Protein AF-A0A7V4NEN3-F1 (afdb_monomer_lite)

Structure (mmCIF, N/CA/C/O backbone):
data_AF-A0A7V4NEN3-F1
#
_entry.id   AF-A0A7V4NEN3-F1
#
loop_
_atom_site.group_PDB
_atom_site.id
_atom_site.type_symbol
_atom_site.label_atom_id
_atom_site.label_alt_id
_atom_site.label_comp_id
_atom_site.label_asym_id
_atom_site.label_entity_id
_atom_site.label_seq_id
_atom_site.pdbx_PDB_ins_code
_atom_site.Cartn_x
_atom_site.Cartn_y
_atom_site.Cartn_z
_atom_site.occupancy
_atom_site.B_iso_or_equiv
_atom_site.auth_seq_id
_atom_site.auth_comp_id
_atom_site.auth_asym_id
_atom_site.auth_atom_id
_atom_site.pdbx_PDB_model_num
ATOM 1 N N . THR A 1 1 ? -5.012 4.186 25.717 1.00 39.44 1 THR A N 1
ATOM 2 C CA . THR A 1 1 ? -4.746 2.763 25.435 1.00 39.44 1 THR A CA 1
ATOM 3 C C . THR A 1 1 ? -5.983 2.086 24.861 1.00 39.44 1 THR A C 1
ATOM 5 O O . THR A 1 1 ? -6.346 1.030 25.330 1.00 39.44 1 THR A O 1
ATOM 8 N N . ASN A 1 2 ? -6.621 2.673 23.838 1.00 34.50 2 ASN A N 1
ATOM 9 C CA . ASN A 1 2 ? -7.761 2.078 23.124 1.00 34.50 2 ASN A CA 1
ATOM 10 C C . ASN A 1 2 ? -7.566 2.377 21.634 1.00 34.50 2 ASN A C 1
ATOM 12 O O . ASN A 1 2 ? -8.081 3.366 21.119 1.00 34.50 2 ASN A O 1
ATOM 16 N N . MET A 1 3 ? -6.711 1.598 20.972 1.00 38.34 3 MET A N 1
ATOM 17 C CA . MET A 1 3 ? -6.585 1.653 19.520 1.00 38.34 3 MET A CA 1
ATOM 18 C C . MET A 1 3 ? -7.666 0.732 18.951 1.00 38.34 3 MET A C 1
ATOM 20 O O . MET A 1 3 ? -7.466 -0.475 18.870 1.00 38.34 3 MET A O 1
ATOM 24 N N . ASN A 1 4 ? -8.825 1.290 18.599 1.00 41.22 4 ASN A N 1
ATOM 25 C CA . ASN A 1 4 ? -9.827 0.570 17.813 1.00 41.22 4 ASN A CA 1
ATOM 26 C C . ASN A 1 4 ? -9.362 0.547 16.353 1.00 41.22 4 ASN A C 1
ATOM 28 O O . ASN A 1 4 ? -9.855 1.290 15.509 1.00 41.22 4 ASN A O 1
ATOM 32 N N . ALA A 1 5 ? -8.381 -0.303 16.052 1.00 44.22 5 ALA A N 1
ATOM 33 C CA . ALA A 1 5 ? -8.091 -0.678 14.678 1.00 44.22 5 ALA A CA 1
ATOM 34 C C . ALA A 1 5 ? -9.184 -1.652 14.204 1.00 44.22 5 ALA A C 1
ATOM 36 O O . ALA A 1 5 ? -8.953 -2.844 14.056 1.00 44.22 5 ALA A O 1
ATOM 37 N N . THR A 1 6 ? -10.394 -1.145 13.962 1.00 48.59 6 THR A N 1
ATOM 38 C CA . THR A 1 6 ? -11.485 -1.871 13.276 1.00 48.59 6 THR A CA 1
ATOM 39 C C . THR A 1 6 ? -11.249 -1.919 11.760 1.00 48.59 6 THR A C 1
ATOM 41 O O . THR A 1 6 ? -12.180 -1.857 10.962 1.00 48.59 6 THR A O 1
ATOM 44 N N . GLY A 1 7 ? -9.982 -1.882 11.358 1.00 54.81 7 GLY A N 1
ATOM 45 C CA . GLY A 1 7 ? -9.561 -1.275 10.113 1.00 54.81 7 GLY A CA 1
ATOM 46 C C . GLY A 1 7 ? -9.389 -2.250 8.975 1.00 54.81 7 GLY A C 1
ATOM 47 O O . GLY A 1 7 ? -8.662 -3.230 9.102 1.00 54.81 7 GLY A O 1
ATOM 48 N N . VAL A 1 8 ? -9.987 -1.935 7.830 1.00 62.97 8 VAL A N 1
ATOM 49 C CA . VAL A 1 8 ? -9.685 -2.641 6.588 1.00 62.97 8 VAL A CA 1
ATOM 50 C C . VAL A 1 8 ? -8.264 -2.292 6.161 1.00 62.97 8 VAL A C 1
ATOM 52 O O . VAL A 1 8 ? -7.942 -1.111 5.992 1.00 62.97 8 VAL A O 1
ATOM 55 N N . MET A 1 9 ? -7.415 -3.301 5.985 1.00 74.31 9 MET A N 1
ATOM 56 C CA . MET A 1 9 ? -6.070 -3.117 5.451 1.00 74.31 9 MET A CA 1
ATOM 57 C C . MET A 1 9 ? -6.068 -3.407 3.958 1.00 74.31 9 MET A C 1
ATOM 59 O O . MET A 1 9 ? -6.492 -4.474 3.524 1.00 74.31 9 MET A O 1
ATOM 63 N N . TYR A 1 10 ? -5.523 -2.492 3.172 1.00 72.06 10 TYR A N 1
ATOM 64 C CA . TYR A 1 10 ? -5.221 -2.764 1.783 1.00 72.06 10 TYR A CA 1
ATOM 65 C C . TYR A 1 10 ? -3.735 -2.590 1.482 1.00 72.06 10 TYR A C 1
ATOM 67 O O . TYR A 1 10 ? -3.107 -1.659 1.981 1.00 72.06 10 TYR A O 1
ATOM 75 N N . LEU A 1 11 ? -3.189 -3.467 0.643 1.00 76.06 11 LEU A N 1
ATOM 76 C CA . LEU A 1 11 ? -1.801 -3.453 0.188 1.00 76.06 11 LEU A CA 1
ATOM 77 C C . LEU A 1 11 ? -1.749 -3.517 -1.340 1.00 76.06 11 LEU A C 1
ATOM 79 O O . LEU A 1 11 ? -2.488 -4.271 -1.961 1.00 76.06 11 LEU A O 1
ATOM 83 N N . SER A 1 12 ? -0.855 -2.749 -1.944 1.00 70.50 12 SER A N 1
ATOM 84 C CA . SER A 1 12 ? -0.523 -2.812 -3.363 1.00 70.50 12 SER A CA 1
ATOM 85 C C . SER A 1 12 ? 0.975 -2.874 -3.467 1.00 70.50 12 SER A C 1
ATOM 87 O O . SER A 1 12 ? 1.672 -2.045 -2.878 1.00 70.50 12 SER A O 1
ATOM 89 N N . ALA A 1 13 ? 1.469 -3.847 -4.213 1.00 69.38 13 ALA A N 1
ATOM 90 C CA . ALA A 1 13 ? 2.890 -4.026 -4.404 1.00 69.38 13 ALA A CA 1
ATOM 91 C C . ALA A 1 13 ? 3.217 -4.187 -5.890 1.00 69.38 13 ALA A C 1
ATOM 93 O O . ALA A 1 13 ? 2.581 -4.966 -6.606 1.00 69.38 13 ALA A O 1
ATOM 94 N N . ASP A 1 14 ? 4.239 -3.458 -6.336 1.00 68.94 14 ASP A N 1
ATOM 95 C CA . ASP A 1 14 ? 4.909 -3.721 -7.604 1.00 68.94 14 ASP A CA 1
ATOM 96 C C . ASP A 1 14 ? 5.885 -4.879 -7.390 1.00 68.94 14 ASP A C 1
ATOM 98 O O . ASP A 1 14 ? 7.018 -4.713 -6.931 1.00 68.94 14 ASP A O 1
ATOM 102 N N . ILE A 1 15 ? 5.395 -6.079 -7.685 1.00 64.38 15 ILE A N 1
ATOM 103 C CA . ILE A 1 15 ? 6.154 -7.321 -7.553 1.00 64.38 15 ILE 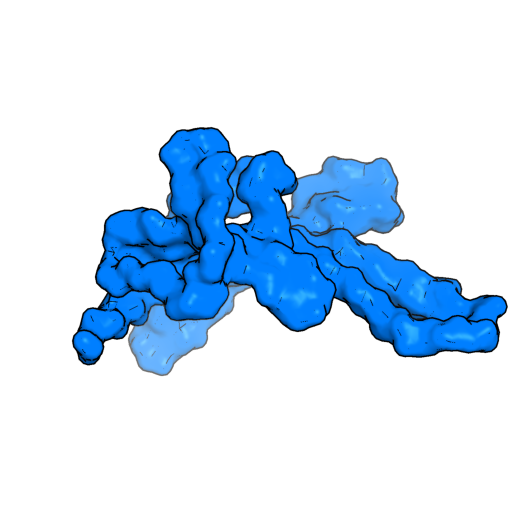A CA 1
ATOM 104 C C . I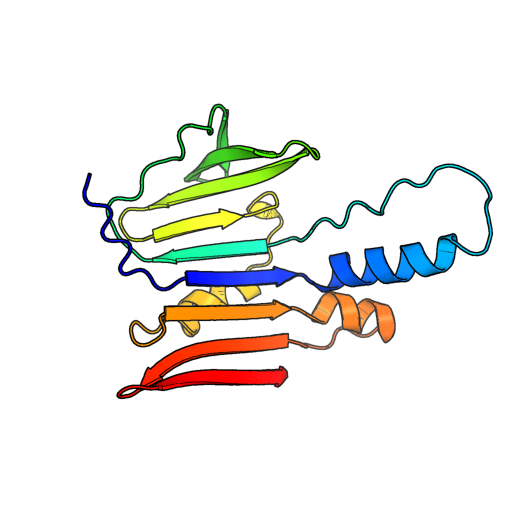LE A 1 15 ? 7.106 -7.511 -8.741 1.00 64.38 15 ILE A C 1
ATOM 106 O O . ILE A 1 15 ? 8.064 -8.272 -8.636 1.00 64.38 15 ILE A O 1
ATOM 110 N N . GLY A 1 16 ? 6.908 -6.807 -9.861 1.00 61.62 16 GLY A N 1
ATOM 111 C CA . GLY A 1 16 ? 7.701 -7.032 -11.067 1.00 61.62 16 GLY A CA 1
ATOM 112 C C . GLY A 1 16 ? 9.179 -6.711 -10.882 1.00 61.62 16 GLY A C 1
ATOM 113 O O . GLY A 1 16 ? 10.030 -7.494 -11.299 1.00 61.62 16 GLY A O 1
ATOM 114 N N . ALA A 1 17 ? 9.495 -5.616 -10.188 1.00 62.31 17 ALA A N 1
ATOM 115 C CA . ALA A 1 17 ? 10.877 -5.281 -9.845 1.00 62.31 17 ALA A CA 1
ATOM 116 C C . ALA A 1 17 ? 11.502 -6.306 -8.880 1.00 62.31 17 ALA A C 1
ATOM 118 O O . ALA A 1 17 ? 12.651 -6.706 -9.063 1.00 62.31 17 ALA A O 1
ATOM 119 N N . ALA A 1 18 ? 10.729 -6.767 -7.891 1.00 66.00 18 ALA A N 1
ATOM 120 C CA . ALA A 1 18 ? 11.175 -7.756 -6.916 1.00 66.00 18 ALA A CA 1
ATOM 121 C C . ALA A 1 18 ? 11.458 -9.122 -7.564 1.00 66.00 18 ALA A C 1
ATOM 123 O O . ALA A 1 18 ? 12.502 -9.724 -7.319 1.00 66.00 18 ALA A O 1
ATOM 124 N N . VAL A 1 19 ? 10.567 -9.581 -8.445 1.00 65.88 19 VAL A N 1
ATOM 125 C CA . VAL A 1 19 ? 10.731 -10.833 -9.195 1.00 65.88 19 VAL A CA 1
ATOM 126 C C . VAL A 1 19 ? 11.877 -10.726 -10.191 1.00 65.88 19 VAL A C 1
ATOM 128 O O . VAL A 1 19 ? 12.679 -11.647 -10.272 1.00 65.88 19 VAL A O 1
ATOM 131 N N . ASN A 1 20 ? 12.022 -9.606 -10.904 1.00 62.53 20 ASN A N 1
ATOM 132 C CA . ASN A 1 20 ? 13.152 -9.427 -11.815 1.00 62.53 20 ASN A CA 1
ATOM 133 C C . ASN A 1 20 ? 14.499 -9.459 -11.073 1.00 62.53 20 ASN A C 1
ATOM 135 O O . ASN A 1 20 ? 15.448 -10.065 -11.561 1.00 62.53 20 ASN A O 1
ATOM 139 N N . ALA A 1 21 ? 14.581 -8.855 -9.882 1.00 64.50 21 ALA A N 1
ATOM 140 C CA . ALA A 1 21 ? 15.776 -8.920 -9.043 1.00 64.50 21 ALA A CA 1
ATOM 141 C C . ALA A 1 21 ? 16.090 -10.356 -8.589 1.00 64.50 21 ALA A C 1
ATOM 143 O O . ALA A 1 21 ? 17.249 -10.763 -8.638 1.00 64.50 21 ALA A O 1
ATOM 144 N N . LEU A 1 22 ? 15.070 -11.136 -8.213 1.00 66.50 22 LEU A N 1
ATOM 145 C CA . LEU A 1 22 ? 15.221 -12.554 -7.866 1.00 66.50 22 LEU A CA 1
ATOM 146 C C . LEU A 1 22 ? 15.685 -13.394 -9.070 1.00 66.50 22 LEU A C 1
ATOM 148 O O . LEU A 1 22 ? 16.665 -14.121 -8.966 1.00 66.50 22 LEU A O 1
ATOM 152 N N . LEU A 1 23 ? 15.056 -13.231 -10.237 1.00 65.94 23 LEU A N 1
ATOM 153 C CA . LEU A 1 23 ? 15.424 -13.954 -11.464 1.00 65.94 23 LEU A CA 1
ATOM 154 C C . LEU A 1 23 ? 16.830 -13.580 -11.974 1.00 65.94 23 LEU A C 1
ATOM 156 O O . LEU A 1 23 ? 17.566 -14.421 -12.494 1.00 65.94 23 LEU A O 1
ATOM 160 N N . SER A 1 24 ? 17.227 -12.316 -11.813 1.00 62.50 24 SER A N 1
ATOM 161 C CA . SER A 1 24 ? 18.562 -11.837 -12.200 1.00 62.50 24 SER A CA 1
ATOM 162 C C . SER A 1 24 ? 19.654 -12.354 -11.260 1.00 62.50 24 SER A C 1
ATOM 164 O O . SER A 1 24 ? 20.782 -12.581 -11.695 1.00 62.50 24 SER A O 1
ATOM 166 N N . ALA A 1 25 ? 19.324 -12.571 -9.987 1.00 59.72 25 ALA A N 1
ATOM 167 C CA . ALA A 1 25 ? 20.242 -13.138 -9.009 1.00 59.72 25 ALA A CA 1
ATOM 168 C C . ALA A 1 25 ? 20.586 -14.601 -9.299 1.00 59.72 25 ALA A C 1
ATOM 170 O O . ALA A 1 25 ? 21.758 -14.974 -9.243 1.00 59.72 25 ALA A O 1
ATOM 171 N N . ASP A 1 26 ? 19.590 -15.398 -9.693 1.00 54.84 26 ASP A N 1
ATOM 172 C CA . ASP A 1 26 ? 19.808 -16.783 -10.124 1.00 54.84 26 ASP A CA 1
ATOM 173 C C . ASP A 1 26 ? 20.688 -16.847 -11.384 1.00 54.84 26 ASP A C 1
ATOM 175 O O . ASP A 1 26 ? 21.517 -17.744 -11.533 1.00 54.84 26 ASP A O 1
ATOM 179 N N . SER A 1 27 ? 20.580 -15.841 -12.259 1.00 52.78 27 SER A N 1
ATOM 180 C CA . SER A 1 27 ? 21.358 -15.747 -13.502 1.00 52.78 27 SER A CA 1
ATOM 181 C C . SER A 1 27 ? 22.833 -15.368 -13.275 1.00 52.78 27 SER A C 1
ATOM 183 O O . SER A 1 27 ? 23.698 -15.751 -14.061 1.00 52.78 27 SER A O 1
ATOM 185 N N . GLN A 1 28 ? 23.154 -14.629 -12.203 1.00 46.66 28 GLN A N 1
ATOM 186 C CA . GLN A 1 28 ? 24.536 -14.259 -11.850 1.00 46.66 28 GLN A CA 1
ATOM 187 C C . GLN A 1 28 ? 25.259 -15.309 -10.993 1.00 46.66 28 GLN A C 1
ATOM 189 O O . GLN A 1 28 ? 26.492 -15.342 -10.987 1.00 46.66 28 GLN A O 1
ATOM 194 N N . ALA A 1 29 ? 24.528 -16.204 -10.322 1.00 49.53 29 ALA A N 1
ATOM 195 C CA . ALA A 1 29 ? 25.110 -17.253 -9.483 1.00 49.53 29 ALA A CA 1
ATOM 196 C C . ALA A 1 29 ? 25.916 -18.313 -10.266 1.00 49.53 29 ALA A C 1
ATOM 198 O O . ALA A 1 29 ? 26.687 -19.058 -9.663 1.00 49.53 29 ALA A O 1
ATOM 199 N N . GLN A 1 30 ? 25.790 -18.378 -11.599 1.00 46.00 30 GLN A N 1
ATOM 200 C CA . GLN A 1 30 ? 26.499 -19.371 -12.414 1.00 46.00 30 GLN A CA 1
ATOM 201 C C . GLN A 1 30 ? 27.915 -18.974 -12.867 1.00 46.00 30 GLN A C 1
ATOM 203 O O . GLN A 1 30 ? 28.622 -19.853 -13.350 1.00 46.00 30 GLN A O 1
ATOM 208 N N . ASN A 1 31 ? 28.371 -17.720 -12.704 1.00 44.12 31 ASN A N 1
ATOM 209 C CA . ASN A 1 31 ? 29.627 -17.285 -13.348 1.00 44.12 31 ASN A CA 1
ATOM 210 C C . ASN A 1 31 ? 30.706 -16.620 -12.479 1.00 44.12 31 ASN A C 1
ATOM 212 O O . ASN A 1 31 ? 31.773 -16.323 -13.012 1.00 44.12 31 ASN A O 1
ATOM 216 N N . SER A 1 32 ? 30.525 -16.443 -11.166 1.00 38.97 32 SER A N 1
ATOM 217 C CA . SER A 1 32 ? 31.562 -15.787 -10.349 1.00 38.97 32 SER A CA 1
ATOM 218 C C . SER A 1 32 ? 31.667 -16.351 -8.935 1.00 38.97 32 SER A C 1
ATOM 220 O O . SER A 1 32 ? 30.735 -16.277 -8.140 1.00 38.97 32 SER A O 1
ATOM 222 N N . LYS A 1 33 ? 32.855 -16.862 -8.587 1.00 47.34 33 LYS A N 1
ATOM 223 C CA . LYS A 1 33 ? 33.278 -17.016 -7.190 1.00 47.34 33 LYS A CA 1
ATOM 224 C C . LYS A 1 33 ? 33.395 -15.621 -6.548 1.00 47.34 33 LYS A C 1
ATOM 226 O O . LYS A 1 33 ? 34.081 -14.757 -7.085 1.00 47.34 33 LYS A O 1
ATOM 231 N N . SER A 1 34 ? 32.831 -15.487 -5.348 1.00 41.47 34 SER A N 1
ATOM 232 C CA . SER A 1 34 ? 33.030 -14.436 -4.328 1.00 41.47 34 SER A CA 1
ATOM 233 C C . SER A 1 34 ? 31.895 -13.416 -4.123 1.00 41.47 34 SER A C 1
ATOM 235 O O . SER A 1 34 ? 31.354 -12.840 -5.058 1.00 41.47 34 SER A O 1
ATOM 237 N N . SER A 1 35 ? 31.597 -13.213 -2.831 1.00 37.88 35 SER A N 1
ATOM 238 C CA . SER A 1 35 ? 30.592 -12.345 -2.199 1.00 37.88 35 SER A CA 1
ATOM 239 C C . SER A 1 35 ? 29.119 -12.753 -2.356 1.00 37.88 35 SER A C 1
ATOM 241 O O . SER A 1 35 ? 28.404 -12.273 -3.229 1.00 37.88 35 SER A O 1
ATOM 243 N N . GLN A 1 36 ? 28.632 -13.586 -1.425 1.00 40.25 36 GLN A N 1
ATOM 244 C CA . GLN A 1 36 ? 27.200 -13.771 -1.153 1.00 40.25 36 GLN A CA 1
ATOM 245 C C . GLN A 1 36 ? 26.606 -12.482 -0.558 1.00 40.25 36 GLN A C 1
ATOM 247 O O . GLN A 1 36 ? 26.379 -12.379 0.644 1.00 40.25 36 GLN A O 1
ATOM 252 N N . THR A 1 37 ? 26.348 -11.475 -1.382 1.00 43.66 37 THR A N 1
ATOM 253 C CA . THR A 1 37 ? 25.347 -10.460 -1.042 1.00 43.66 37 THR A CA 1
ATOM 254 C C . THR A 1 37 ? 24.016 -10.965 -1.559 1.00 43.66 37 THR A C 1
ATOM 256 O O . THR A 1 37 ? 23.781 -10.952 -2.767 1.00 43.66 37 THR A O 1
ATOM 259 N N . THR A 1 38 ? 23.165 -11.453 -0.655 1.00 46.69 38 THR A N 1
ATOM 260 C CA . THR A 1 38 ? 21.759 -11.736 -0.955 1.00 46.69 38 THR A CA 1
ATOM 261 C C . THR A 1 38 ? 21.182 -10.525 -1.693 1.00 46.69 38 THR A C 1
ATOM 263 O O . THR A 1 38 ? 21.352 -9.403 -1.204 1.00 46.69 38 THR A O 1
ATOM 266 N N . PRO A 1 39 ? 20.546 -10.702 -2.862 1.00 49.12 39 PRO A N 1
ATOM 267 C CA . PRO A 1 39 ? 19.992 -9.591 -3.621 1.00 49.12 39 PRO A CA 1
ATOM 268 C C . PRO A 1 39 ? 19.059 -8.801 -2.716 1.00 49.12 39 PRO A C 1
ATOM 270 O O . PRO A 1 39 ? 18.111 -9.355 -2.155 1.00 49.12 39 PRO A O 1
ATOM 273 N N . GLN A 1 40 ? 19.331 -7.510 -2.545 1.00 54.91 40 GLN A N 1
ATOM 274 C CA . GLN A 1 40 ? 18.440 -6.643 -1.795 1.00 54.91 40 GLN A CA 1
ATOM 275 C C . GLN A 1 40 ? 17.182 -6.421 -2.637 1.00 54.91 40 GLN A C 1
ATOM 277 O O . GLN A 1 40 ? 17.120 -5.540 -3.494 1.00 54.91 40 GLN A O 1
ATOM 282 N N . VA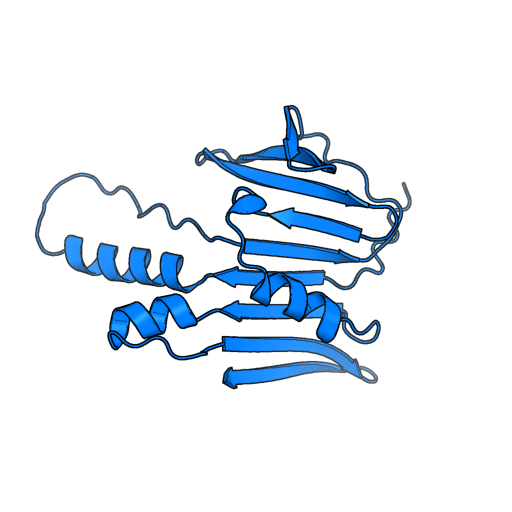L A 1 41 ? 16.178 -7.267 -2.417 1.00 57.97 41 VAL A N 1
ATOM 283 C CA . VAL A 1 41 ? 14.877 -7.172 -3.074 1.00 57.97 41 VAL A CA 1
ATOM 284 C C . VAL A 1 41 ? 14.137 -5.972 -2.486 1.00 57.97 41 VAL A C 1
ATOM 286 O O . VAL A 1 41 ? 13.598 -6.030 -1.383 1.00 57.97 41 VAL A O 1
ATOM 289 N N . SER A 1 42 ? 14.131 -4.857 -3.215 1.00 60.72 42 SER A N 1
ATOM 290 C CA . SER A 1 42 ? 13.337 -3.683 -2.850 1.00 60.72 42 SER A CA 1
ATOM 291 C C . SER A 1 42 ? 11.935 -3.813 -3.438 1.00 60.72 42 SER A C 1
ATOM 293 O O . SER A 1 42 ? 11.751 -3.763 -4.655 1.00 60.72 42 SER A O 1
ATOM 295 N N . LEU A 1 43 ? 10.941 -4.006 -2.570 1.00 67.12 43 LEU A N 1
ATOM 296 C CA . LEU A 1 43 ? 9.535 -4.029 -2.957 1.00 67.12 43 LEU A CA 1
ATOM 297 C C . LEU A 1 43 ? 8.970 -2.610 -2.884 1.00 67.12 43 LEU A C 1
ATOM 299 O O . LEU A 1 43 ? 8.936 -2.012 -1.808 1.00 67.12 43 LEU A O 1
ATOM 303 N N . SER A 1 44 ? 8.488 -2.085 -4.012 1.00 72.62 44 SER A N 1
ATOM 304 C CA . SER A 1 44 ? 7.716 -0.838 -4.023 1.00 72.62 44 SER A CA 1
ATOM 305 C C . SER A 1 44 ? 6.274 -1.150 -3.648 1.00 72.62 44 SER A C 1
ATOM 307 O O . SER A 1 44 ? 5.521 -1.715 -4.438 1.00 72.62 44 SER A O 1
ATOM 309 N N . ALA A 1 45 ? 5.894 -0.794 -2.430 1.00 75.25 45 ALA A N 1
ATOM 310 C CA . ALA A 1 45 ? 4.605 -1.092 -1.847 1.00 75.25 45 ALA A CA 1
ATOM 311 C C . ALA A 1 45 ? 3.933 0.177 -1.330 1.00 75.25 45 ALA A C 1
ATOM 313 O O . ALA A 1 45 ? 4.575 1.137 -0.893 1.00 75.25 45 ALA A O 1
ATOM 314 N N . TYR A 1 46 ? 2.613 0.143 -1.376 1.00 82.62 46 TYR A N 1
ATOM 315 C CA . TYR A 1 46 ? 1.719 1.123 -0.802 1.00 82.62 46 TYR A CA 1
ATOM 316 C C . TYR A 1 46 ? 0.660 0.382 -0.008 1.00 82.62 46 TYR A C 1
ATOM 318 O O . TYR A 1 46 ? 0.046 -0.555 -0.516 1.00 82.62 46 TYR A O 1
ATOM 326 N N . SER A 1 47 ? 0.420 0.811 1.220 1.00 80.44 47 SER A N 1
ATOM 327 C CA . SER A 1 47 ? -0.652 0.275 2.040 1.00 80.44 47 SER A CA 1
ATOM 328 C C . SER A 1 47 ? -1.506 1.377 2.634 1.00 80.44 47 SER A C 1
ATOM 330 O O . SER A 1 47 ? -1.051 2.496 2.875 1.00 80.44 47 SER A O 1
ATOM 332 N N . VAL A 1 48 ? -2.771 1.044 2.863 1.00 83.50 48 VAL A N 1
ATOM 333 C CA . VAL A 1 48 ? -3.727 1.892 3.567 1.00 83.50 48 VAL A CA 1
ATOM 334 C C . VAL A 1 48 ? -4.400 1.053 4.626 1.00 83.50 48 VAL A C 1
ATOM 336 O O . VAL A 1 48 ? -4.969 0.007 4.325 1.00 83.50 48 VAL A O 1
ATOM 339 N N . VAL A 1 49 ? -4.365 1.529 5.860 1.00 83.19 49 VAL A N 1
ATOM 340 C CA . VAL A 1 49 ? -5.159 0.984 6.955 1.00 83.19 49 VAL A CA 1
ATOM 341 C C . VAL A 1 49 ? -6.222 2.014 7.282 1.00 83.19 49 VAL A C 1
ATOM 343 O O . VAL A 1 49 ? -5.898 3.128 7.687 1.00 83.19 49 VAL A O 1
ATOM 346 N N . PHE A 1 50 ? -7.487 1.670 7.074 1.00 81.44 50 PHE A N 1
ATOM 347 C CA . PHE A 1 50 ? -8.606 2.539 7.435 1.00 81.44 50 PHE A CA 1
ATOM 348 C C . PHE A 1 50 ? -8.896 2.428 8.932 1.00 81.44 50 PHE A C 1
ATOM 350 O O . PHE A 1 50 ? -8.734 1.362 9.508 1.00 81.44 50 PHE A O 1
ATOM 357 N N . GLY A 1 51 ? -9.300 3.509 9.588 1.00 78.19 51 GLY A N 1
ATOM 358 C CA . GLY A 1 51 ? -9.534 3.521 11.035 1.00 78.19 51 GLY A CA 1
ATOM 359 C C . GLY A 1 51 ? -9.279 4.889 11.654 1.00 78.19 51 GLY A C 1
ATOM 360 O O . GLY A 1 51 ? -8.887 5.831 10.974 1.00 78.19 51 GLY A O 1
ATOM 361 N N . THR A 1 52 ? -9.499 5.015 12.957 1.00 82.75 52 THR A N 1
ATOM 362 C CA . THR A 1 52 ? -9.333 6.286 13.673 1.00 82.75 52 THR A CA 1
ATOM 363 C C . THR A 1 52 ? -8.361 6.136 14.839 1.00 82.75 52 THR A C 1
ATOM 365 O O . THR A 1 52 ? -8.045 5.032 15.283 1.00 82.75 52 THR A O 1
ATOM 368 N N . GLY A 1 53 ? -7.839 7.261 15.335 1.00 83.62 53 GLY A N 1
ATOM 369 C CA . GLY A 1 53 ? -6.938 7.269 16.493 1.00 83.62 53 GLY A CA 1
ATOM 370 C C . GLY A 1 53 ? -5.510 6.796 16.203 1.00 83.62 53 GLY A C 1
ATOM 371 O O . GLY A 1 53 ? -4.758 6.539 17.146 1.00 83.62 53 GLY A O 1
ATOM 372 N N . PHE A 1 54 ? -5.119 6.702 14.927 1.00 86.88 54 PHE A N 1
ATOM 373 C CA . PHE A 1 54 ? -3.737 6.429 14.543 1.00 86.88 54 PHE A CA 1
ATOM 374 C C . PHE A 1 54 ? -2.795 7.503 15.096 1.00 86.88 54 PHE A C 1
ATOM 376 O O . PHE A 1 54 ? -3.088 8.699 15.069 1.00 86.88 54 PHE A O 1
ATOM 383 N N . LYS A 1 55 ? -1.637 7.060 15.579 1.00 89.44 55 LYS A N 1
ATOM 384 C CA . LYS A 1 55 ? -0.540 7.921 16.023 1.00 89.44 55 LYS A CA 1
ATOM 385 C C . LYS A 1 55 ? 0.711 7.555 15.249 1.00 89.44 55 LYS A C 1
ATOM 387 O O . LYS A 1 55 ? 0.878 6.400 14.864 1.00 89.44 55 LYS A O 1
ATOM 392 N N . MET A 1 56 ? 1.569 8.545 15.019 1.00 91.38 56 MET A N 1
ATOM 393 C CA . MET A 1 56 ? 2.844 8.296 14.357 1.00 91.38 56 MET A CA 1
ATOM 394 C C . MET A 1 56 ? 3.658 7.311 15.213 1.00 91.38 56 MET A C 1
ATOM 396 O O . MET A 1 56 ? 3.701 7.511 16.432 1.00 91.38 56 MET A O 1
ATOM 400 N N . PRO A 1 57 ? 4.266 6.262 14.625 1.00 88.12 57 PRO A N 1
ATOM 401 C CA . PRO A 1 57 ? 5.118 5.342 15.373 1.00 88.12 57 PRO A CA 1
ATOM 402 C C . PRO A 1 57 ? 6.247 6.089 16.089 1.00 88.12 57 PRO A C 1
ATOM 404 O O . PRO A 1 57 ? 6.771 7.078 15.568 1.00 88.12 57 PRO A O 1
ATOM 407 N N . ALA A 1 58 ? 6.619 5.630 17.283 1.00 90.31 58 ALA A N 1
ATOM 408 C CA . ALA A 1 58 ? 7.607 6.306 18.128 1.00 90.31 58 ALA A CA 1
ATOM 409 C C . ALA A 1 58 ? 9.015 6.315 17.501 1.00 90.31 58 ALA A C 1
ATOM 411 O O . ALA A 1 58 ? 9.841 7.175 17.799 1.00 90.31 58 ALA A O 1
ATOM 412 N N . GLU A 1 59 ? 9.272 5.372 16.601 1.00 89.12 59 GLU A N 1
ATOM 413 C CA . GLU A 1 59 ? 10.512 5.188 15.859 1.00 89.12 59 GLU A CA 1
ATOM 414 C C . GLU A 1 59 ? 10.705 6.258 14.770 1.00 89.12 59 GLU A C 1
ATOM 416 O O . GLU A 1 59 ? 11.818 6.443 14.268 1.00 89.12 59 GLU A O 1
ATOM 421 N N . VAL A 1 60 ? 9.647 6.997 14.409 1.00 91.06 60 VAL A N 1
ATOM 422 C CA . VAL A 1 60 ? 9.714 8.082 13.425 1.00 91.06 60 VAL A CA 1
ATOM 423 C C . VAL A 1 60 ? 10.446 9.280 14.022 1.00 91.06 60 VAL A C 1
ATOM 425 O O . VAL A 1 60 ? 9.879 10.098 14.747 1.00 91.06 60 VAL A O 1
ATOM 428 N N . LYS A 1 61 ? 11.720 9.419 13.650 1.00 89.50 61 LYS A N 1
ATOM 429 C CA . LYS A 1 61 ? 12.578 10.550 14.048 1.00 89.50 61 LYS A CA 1
ATOM 430 C C . LYS A 1 61 ? 12.695 11.635 12.976 1.00 89.50 61 LYS A C 1
ATOM 432 O O . LYS A 1 61 ? 13.112 12.750 13.274 1.00 89.50 61 LYS A O 1
ATOM 437 N N . LYS A 1 62 ? 12.336 11.321 11.729 1.00 93.75 62 LYS A N 1
ATOM 438 C CA . LYS A 1 62 ? 12.479 12.203 10.563 1.00 93.75 62 LYS A CA 1
ATOM 439 C C . LYS A 1 62 ? 11.112 12.486 9.952 1.00 93.75 62 LYS A C 1
ATOM 441 O O . LYS A 1 62 ? 10.293 11.583 9.814 1.00 93.75 62 LYS A O 1
ATOM 446 N N . TYR A 1 63 ? 10.893 13.735 9.546 1.00 94.94 63 TYR A N 1
ATOM 447 C CA . TYR A 1 63 ? 9.695 14.160 8.825 1.00 94.94 63 TYR A CA 1
ATOM 448 C C . TYR A 1 63 ? 10.086 14.858 7.528 1.00 94.94 63 TYR A C 1
ATOM 450 O O . TYR A 1 63 ? 11.051 15.619 7.502 1.00 94.94 63 TYR A O 1
ATOM 458 N N . VAL A 1 64 ? 9.322 14.620 6.465 1.00 94.62 64 VAL A N 1
ATOM 459 C CA . VAL A 1 64 ? 9.510 15.261 5.159 1.00 94.62 64 VAL A CA 1
ATOM 460 C C . VAL A 1 64 ? 8.171 15.740 4.615 1.00 94.62 64 VAL A C 1
ATOM 462 O O . VAL A 1 64 ? 7.146 15.080 4.788 1.00 94.62 64 VAL A O 1
ATOM 465 N N . THR A 1 65 ? 8.173 16.887 3.946 1.00 93.50 65 THR A N 1
ATOM 466 C CA . THR A 1 65 ? 6.987 17.404 3.257 1.00 93.50 65 THR A CA 1
ATOM 467 C C . THR A 1 65 ? 7.051 16.994 1.794 1.00 93.50 65 THR A C 1
ATOM 469 O O . THR A 1 65 ? 8.050 17.246 1.123 1.00 93.50 65 THR A O 1
ATOM 472 N N . ILE A 1 66 ? 5.997 16.348 1.298 1.00 88.50 66 ILE A N 1
ATOM 473 C CA . ILE A 1 66 ? 5.891 15.911 -0.097 1.00 88.50 66 ILE A CA 1
ATOM 474 C C . ILE A 1 66 ? 4.545 16.393 -0.631 1.00 88.50 66 ILE A C 1
ATOM 476 O O . ILE A 1 66 ? 3.488 15.941 -0.187 1.00 88.50 66 ILE A O 1
ATOM 480 N N . GLY A 1 67 ? 4.582 17.336 -1.574 1.00 86.62 67 GLY A N 1
ATOM 481 C CA . GLY A 1 67 ? 3.392 18.093 -1.961 1.00 86.62 67 GLY A CA 1
ATOM 482 C C . GLY A 1 67 ? 2.883 18.927 -0.783 1.00 86.62 67 GLY A C 1
ATOM 483 O O . GLY A 1 67 ? 3.653 19.655 -0.165 1.00 86.62 67 GLY A O 1
ATOM 484 N N . SER A 1 68 ? 1.598 18.796 -0.457 1.00 88.12 68 SER A N 1
ATOM 485 C CA . SER A 1 68 ? 0.952 19.480 0.673 1.00 88.12 68 SER A CA 1
ATOM 486 C C . SER A 1 68 ? 0.886 18.641 1.956 1.00 88.12 68 SER A C 1
ATOM 488 O O . SER A 1 68 ? 0.259 19.058 2.924 1.00 88.12 68 SER A O 1
ATOM 490 N N . GLU A 1 69 ? 1.478 17.446 1.964 1.00 92.88 69 GLU A N 1
ATOM 491 C CA . GLU A 1 69 ? 1.320 16.463 3.039 1.00 92.88 69 GLU A CA 1
ATOM 492 C C . GLU A 1 69 ? 2.648 16.260 3.784 1.00 92.88 69 GLU A C 1
ATOM 494 O O . GLU A 1 69 ? 3.723 16.206 3.175 1.00 92.88 69 GLU A O 1
ATOM 499 N N . LYS A 1 70 ? 2.577 16.128 5.114 1.00 93.06 70 LYS A N 1
ATOM 500 C CA . LYS A 1 70 ? 3.737 15.874 5.980 1.00 93.06 70 LYS A CA 1
ATOM 501 C C . LYS A 1 70 ? 3.822 14.387 6.314 1.00 93.06 70 LYS A C 1
ATOM 503 O O . LYS A 1 70 ? 2.943 13.845 6.977 1.00 93.06 70 LYS A O 1
ATOM 508 N N . TYR A 1 71 ? 4.907 13.751 5.892 1.00 95.06 71 TYR A N 1
ATOM 509 C CA . TYR A 1 71 ? 5.165 12.328 6.092 1.00 95.06 71 TYR A CA 1
ATOM 510 C C . TYR A 1 71 ? 6.176 12.115 7.216 1.00 95.06 71 TYR A C 1
ATOM 512 O O . TYR A 1 71 ? 7.171 12.837 7.307 1.00 95.06 71 TYR A O 1
ATOM 520 N N . GLY A 1 72 ? 5.943 11.101 8.044 1.00 95.69 72 GLY A N 1
ATOM 521 C CA . GLY A 1 72 ? 6.972 10.491 8.877 1.00 95.69 72 GLY A CA 1
ATOM 522 C C . GLY A 1 72 ? 7.836 9.548 8.044 1.00 95.69 72 GLY A C 1
ATOM 523 O O . GLY A 1 72 ? 7.318 8.871 7.161 1.00 95.69 72 GLY A O 1
ATOM 524 N N . VAL A 1 73 ? 9.140 9.505 8.305 1.00 93.56 73 VAL A N 1
ATOM 525 C CA . VAL A 1 73 ? 10.080 8.612 7.617 1.00 93.56 73 VAL A CA 1
ATOM 526 C C . VAL A 1 73 ? 10.667 7.625 8.616 1.00 93.56 73 VAL A C 1
ATOM 528 O O . VAL A 1 73 ? 11.259 8.028 9.620 1.00 93.56 73 VAL A O 1
ATOM 531 N N . LEU A 1 74 ? 10.518 6.338 8.313 1.00 91.25 74 LEU A N 1
ATOM 532 C CA . LEU A 1 74 ? 11.229 5.244 8.963 1.00 91.25 74 LEU A CA 1
ATOM 533 C C . LEU A 1 74 ? 12.295 4.726 8.013 1.00 91.25 74 LEU A C 1
ATOM 535 O O . LEU A 1 74 ? 11.988 4.392 6.876 1.00 91.25 74 LEU A O 1
ATOM 539 N N . THR A 1 75 ? 13.529 4.618 8.481 1.00 86.38 75 THR A N 1
ATOM 540 C CA . THR A 1 75 ? 14.589 3.931 7.746 1.00 86.38 75 THR A CA 1
ATOM 541 C C . THR A 1 75 ? 14.844 2.619 8.460 1.00 86.38 75 THR A C 1
ATOM 543 O O . THR A 1 75 ? 15.222 2.609 9.629 1.00 86.38 75 THR A O 1
ATOM 546 N N . SER A 1 76 ? 14.565 1.518 7.775 1.00 80.00 76 SER A N 1
ATOM 547 C CA . SER A 1 76 ? 14.870 0.177 8.274 1.00 80.00 76 SER A CA 1
ATOM 548 C C . SER A 1 76 ? 16.378 -0.088 8.242 1.00 80.00 76 SER A C 1
ATOM 550 O O . SER A 1 76 ? 17.132 0.632 7.587 1.00 80.00 76 SER A O 1
ATOM 552 N N . GLU A 1 77 ? 16.829 -1.123 8.951 1.00 76.88 77 GLU A N 1
ATOM 553 C CA . GLU A 1 77 ? 18.257 -1.454 9.091 1.00 76.88 77 GLU A CA 1
ATOM 554 C C . GLU A 1 77 ? 18.954 -1.722 7.748 1.00 76.88 77 GLU A C 1
ATOM 556 O O . GLU A 1 77 ? 20.130 -1.414 7.583 1.00 76.88 77 GLU A O 1
ATOM 561 N N . ASN A 1 78 ? 18.216 -2.226 6.758 1.00 71.88 78 ASN A N 1
ATOM 562 C CA . ASN A 1 78 ? 18.703 -2.458 5.396 1.00 71.88 78 ASN A CA 1
ATOM 563 C C . ASN A 1 78 ? 18.626 -1.204 4.493 1.00 71.88 78 ASN A C 1
ATOM 565 O O . ASN A 1 78 ? 18.777 -1.298 3.274 1.00 71.88 78 ASN A O 1
ATOM 569 N N . GLY A 1 79 ? 18.365 -0.028 5.072 1.00 75.44 79 GLY A N 1
ATOM 570 C CA . GLY A 1 79 ? 18.344 1.256 4.374 1.00 75.44 79 GLY A CA 1
ATOM 571 C C . GLY A 1 79 ? 17.057 1.556 3.602 1.00 75.44 79 GLY A C 1
ATOM 572 O O . GLY A 1 79 ? 16.991 2.588 2.934 1.00 75.44 79 GLY A O 1
ATOM 573 N N . ILE A 1 80 ? 16.023 0.708 3.680 1.00 81.19 80 ILE A N 1
ATOM 574 C CA . ILE A 1 80 ? 14.744 0.983 3.010 1.00 81.19 80 ILE A CA 1
ATOM 575 C C . ILE A 1 80 ? 13.985 2.055 3.797 1.00 81.19 80 ILE A C 1
ATOM 577 O O . ILE A 1 80 ? 13.666 1.873 4.977 1.00 81.19 80 ILE A O 1
ATOM 581 N N . GLU A 1 81 ? 13.681 3.170 3.128 1.00 87.50 81 GLU A N 1
ATOM 582 C CA . GLU A 1 81 ? 12.840 4.237 3.668 1.00 87.50 81 GLU A CA 1
ATOM 583 C C . GLU A 1 81 ? 11.351 3.923 3.467 1.00 87.50 81 GLU A C 1
ATOM 585 O O . GLU A 1 81 ? 10.886 3.712 2.349 1.00 87.50 81 GLU A O 1
ATOM 590 N N . SER A 1 82 ? 10.587 3.966 4.554 1.00 89.31 82 SER A N 1
ATOM 591 C CA . SER A 1 82 ? 9.129 3.943 4.549 1.00 89.31 82 SER A CA 1
ATOM 592 C C . SER A 1 82 ? 8.572 5.312 4.928 1.00 89.31 82 SER A C 1
ATOM 594 O O . SER A 1 82 ? 9.018 5.931 5.892 1.00 89.31 82 SER A O 1
ATOM 596 N N . TYR A 1 83 ? 7.575 5.774 4.184 1.00 92.19 83 TYR A N 1
ATOM 597 C CA . TYR A 1 83 ? 6.914 7.062 4.346 1.00 92.19 83 TYR A CA 1
ATOM 598 C C . TYR A 1 83 ? 5.509 6.829 4.889 1.00 92.19 83 TYR A C 1
ATOM 600 O O . TYR A 1 83 ? 4.684 6.214 4.215 1.00 92.19 83 TYR A O 1
ATOM 608 N N . ILE A 1 84 ? 5.233 7.332 6.086 1.00 93.56 84 ILE A N 1
ATOM 609 C CA . ILE A 1 84 ? 3.959 7.163 6.785 1.00 93.56 84 ILE A CA 1
ATOM 610 C C . ILE A 1 84 ? 3.218 8.497 6.793 1.00 93.56 84 ILE A C 1
ATOM 612 O O . ILE A 1 84 ? 3.733 9.508 7.267 1.00 93.56 84 ILE A O 1
ATOM 616 N N . LEU A 1 85 ? 1.990 8.494 6.290 1.00 93.19 85 LEU A N 1
ATOM 617 C CA . LEU A 1 85 ? 1.049 9.603 6.372 1.00 93.19 85 LEU A CA 1
ATOM 618 C C . LEU A 1 85 ? -0.156 9.171 7.195 1.00 93.19 85 LEU A C 1
ATOM 620 O O . LEU A 1 85 ? -0.828 8.198 6.863 1.00 93.19 85 LEU A O 1
ATOM 624 N N . ILE A 1 86 ? -0.455 9.924 8.246 1.00 91.88 86 ILE A N 1
ATOM 625 C CA . ILE A 1 86 ? -1.639 9.702 9.071 1.00 91.88 86 ILE A CA 1
ATOM 626 C C . ILE A 1 86 ? -2.665 10.775 8.744 1.00 91.88 86 ILE A C 1
ATOM 628 O O . ILE A 1 86 ? -2.370 11.967 8.792 1.00 91.88 86 ILE A O 1
ATOM 632 N N . LYS A 1 87 ? -3.875 10.326 8.426 1.00 90.56 87 LYS A N 1
ATOM 633 C CA . LYS A 1 87 ? -5.077 11.144 8.294 1.00 90.56 87 LYS A CA 1
ATOM 634 C C . LYS A 1 87 ? -6.072 10.746 9.382 1.00 90.56 87 LYS A C 1
ATOM 636 O O . LYS A 1 87 ? -5.885 9.749 10.078 1.00 90.56 87 LYS A O 1
ATOM 641 N N . ASN A 1 88 ? -7.149 11.514 9.512 1.00 86.31 88 ASN A N 1
ATOM 642 C CA . ASN A 1 88 ? -8.159 11.291 10.550 1.00 86.31 88 ASN A CA 1
ATOM 643 C C . ASN A 1 88 ? -8.822 9.905 10.467 1.00 86.31 88 ASN A C 1
ATOM 645 O O . ASN A 1 88 ? -9.211 9.358 11.496 1.00 86.31 88 ASN A O 1
ATOM 649 N N . ASP A 1 89 ? -8.952 9.361 9.256 1.00 83.56 89 ASP A N 1
ATOM 650 C CA . ASP A 1 89 ? -9.713 8.147 8.945 1.00 83.56 89 ASP A CA 1
ATOM 651 C C . ASP A 1 89 ? -8.861 7.003 8.368 1.00 83.56 89 ASP A C 1
ATOM 653 O O . ASP A 1 89 ? -9.395 5.944 8.020 1.00 83.56 89 ASP A O 1
ATOM 657 N N . ARG A 1 90 ? -7.548 7.213 8.215 1.00 86.38 90 ARG A N 1
ATOM 658 C CA . ARG A 1 90 ? -6.636 6.222 7.642 1.00 86.38 90 ARG A CA 1
ATOM 659 C C . ARG A 1 90 ? -5.172 6.527 7.928 1.00 86.38 90 ARG A C 1
ATOM 661 O O . ARG A 1 90 ? -4.763 7.683 8.012 1.00 86.38 90 ARG A O 1
ATOM 668 N N . MET A 1 91 ? -4.365 5.481 7.951 1.00 88.94 91 MET A N 1
ATOM 669 C CA . MET A 1 91 ? -2.912 5.544 7.857 1.00 88.94 91 MET A CA 1
ATOM 670 C C . MET A 1 91 ? -2.482 5.022 6.488 1.00 88.94 91 MET A C 1
ATOM 672 O O . MET A 1 91 ? -3.001 4.016 6.015 1.00 88.94 91 MET A O 1
ATOM 676 N N . ILE A 1 92 ? -1.547 5.713 5.846 1.00 89.12 92 ILE A N 1
ATOM 677 C CA . ILE A 1 92 ? -1.030 5.394 4.519 1.00 89.12 92 ILE A CA 1
ATOM 678 C C . ILE A 1 92 ? 0.478 5.198 4.631 1.00 89.12 92 ILE A C 1
ATOM 680 O O . ILE A 1 92 ? 1.167 6.097 5.110 1.00 89.12 92 ILE A O 1
ATOM 684 N N . THR A 1 93 ? 0.994 4.078 4.138 1.00 88.94 93 THR A N 1
ATOM 685 C CA . THR A 1 93 ? 2.430 3.781 4.148 1.00 88.94 93 THR A CA 1
ATOM 686 C C . THR A 1 93 ? 2.930 3.532 2.732 1.00 88.94 93 THR A C 1
ATOM 688 O O . THR A 1 93 ? 2.291 2.820 1.963 1.00 88.94 93 THR A O 1
ATOM 691 N N . TYR A 1 94 ? 4.084 4.098 2.388 1.00 86.94 94 TYR A N 1
ATOM 692 C CA . TYR A 1 94 ? 4.804 3.828 1.144 1.00 86.94 94 TYR A CA 1
ATOM 693 C C . TYR A 1 94 ? 6.199 3.297 1.473 1.00 86.94 94 TYR A C 1
ATOM 695 O O . TYR A 1 94 ? 6.854 3.877 2.328 1.00 86.94 94 TYR A O 1
ATOM 703 N N . THR A 1 95 ? 6.701 2.275 0.783 1.00 83.56 95 THR A N 1
ATOM 704 C CA . THR A 1 95 ? 8.106 1.809 0.925 1.00 83.56 95 THR A CA 1
ATOM 705 C C . THR A 1 95 ? 9.066 2.475 -0.068 1.00 83.56 95 THR A C 1
ATOM 707 O O . THR A 1 95 ? 10.244 2.139 -0.156 1.00 83.56 95 THR A O 1
ATOM 710 N N . VAL A 1 96 ? 8.549 3.423 -0.848 1.00 79.94 96 VAL A N 1
ATOM 711 C CA . VAL A 1 96 ? 9.301 4.302 -1.743 1.00 79.94 96 VAL A CA 1
ATOM 712 C C . VAL A 1 96 ? 8.737 5.710 -1.642 1.00 79.94 96 VAL A C 1
ATOM 714 O O . VAL A 1 96 ? 7.634 5.914 -1.138 1.00 79.94 96 VAL A O 1
ATOM 717 N N . ASN A 1 97 ? 9.472 6.694 -2.159 1.00 81.75 97 ASN A N 1
ATOM 718 C CA . ASN A 1 97 ? 8.994 8.071 -2.182 1.00 81.75 97 ASN A CA 1
ATOM 719 C C . ASN A 1 97 ? 7.580 8.153 -2.820 1.00 81.75 97 ASN A C 1
ATOM 721 O O . ASN A 1 97 ? 7.417 7.700 -3.958 1.00 81.75 97 ASN A O 1
ATOM 725 N N . PRO A 1 98 ? 6.578 8.758 -2.147 1.00 80.50 98 PRO A N 1
ATOM 726 C CA . PRO A 1 98 ? 5.197 8.857 -2.628 1.00 80.50 98 PRO A CA 1
ATOM 727 C C . PRO A 1 98 ? 5.014 9.441 -4.038 1.00 80.50 98 PRO A C 1
ATOM 729 O O . PRO A 1 98 ? 3.979 9.201 -4.661 1.00 80.50 98 PRO A O 1
ATOM 732 N N . THR A 1 99 ? 5.984 10.206 -4.554 1.00 79.38 99 THR A N 1
ATOM 733 C CA . THR A 1 99 ? 5.976 10.743 -5.933 1.00 79.38 99 THR A CA 1
ATOM 734 C C . THR A 1 99 ? 6.297 9.700 -7.001 1.00 79.38 99 THR A C 1
ATOM 736 O O . THR A 1 99 ? 5.893 9.854 -8.149 1.00 79.38 99 THR A O 1
ATOM 739 N N . LYS A 1 100 ? 7.002 8.626 -6.632 1.00 75.31 100 LYS A N 1
ATOM 740 C CA . LYS A 1 100 ? 7.391 7.540 -7.540 1.00 75.31 100 LYS A CA 1
ATOM 741 C C . LYS A 1 100 ? 6.299 6.479 -7.688 1.00 75.31 100 LYS A C 1
ATOM 743 O O . LYS A 1 100 ? 6.393 5.627 -8.567 1.00 75.31 100 LYS A O 1
ATOM 748 N N . TYR A 1 101 ? 5.271 6.523 -6.841 1.00 69.00 101 TYR A N 1
ATOM 749 C CA . TYR A 1 101 ? 4.179 5.559 -6.860 1.00 69.00 101 TYR A CA 1
ATOM 750 C C . TYR A 1 101 ? 3.152 5.906 -7.948 1.00 69.00 101 TYR A C 1
ATOM 752 O O . TYR A 1 101 ? 2.663 7.038 -8.005 1.00 69.00 101 TYR A O 1
ATOM 760 N N . LYS A 1 102 ? 2.818 4.949 -8.825 1.00 63.09 102 LYS A N 1
ATOM 761 C CA . LYS A 1 102 ? 1.933 5.206 -9.971 1.00 63.09 102 LYS A CA 1
ATOM 762 C C . LYS A 1 102 ? 0.460 5.324 -9.524 1.00 63.09 102 LYS A C 1
ATOM 764 O O . LYS A 1 102 ? -0.017 4.496 -8.754 1.00 63.09 102 LYS A O 1
ATOM 769 N N . PRO A 1 103 ? -0.305 6.311 -10.032 1.00 51.03 103 PRO A N 1
ATOM 770 C CA . PRO A 1 103 ? -1.693 6.557 -9.618 1.00 51.03 103 PRO A CA 1
ATOM 771 C C . PRO A 1 103 ? -2.684 5.397 -9.807 1.00 51.03 103 PRO A C 1
ATOM 773 O O . PRO A 1 103 ? -3.647 5.327 -9.050 1.00 51.03 103 PRO A O 1
ATOM 776 N N . GLY A 1 104 ? -2.460 4.489 -10.770 1.00 55.12 104 GLY A N 1
ATOM 777 C CA . GLY A 1 104 ? -3.362 3.352 -11.032 1.00 55.12 104 GLY A CA 1
ATOM 778 C C . GLY A 1 104 ? -3.558 2.438 -9.819 1.00 55.12 104 GLY A C 1
ATOM 779 O O . GLY A 1 104 ? -4.658 1.944 -9.581 1.00 55.12 104 GLY A O 1
ATOM 780 N N . ASP A 1 105 ? -2.525 2.335 -8.989 1.00 58.25 105 ASP A 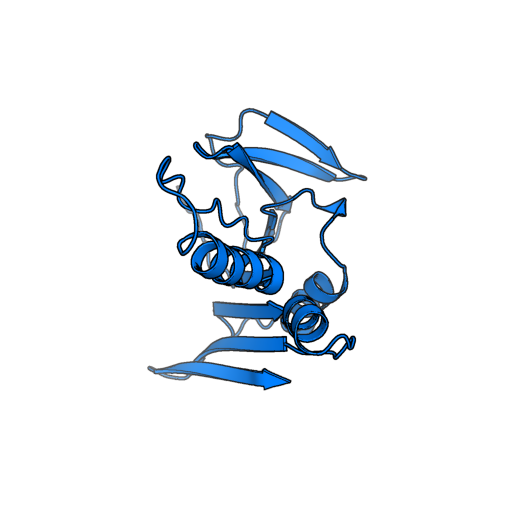N 1
ATOM 781 C CA . ASP A 1 105 ? -2.533 1.559 -7.756 1.00 58.25 105 ASP A CA 1
ATOM 782 C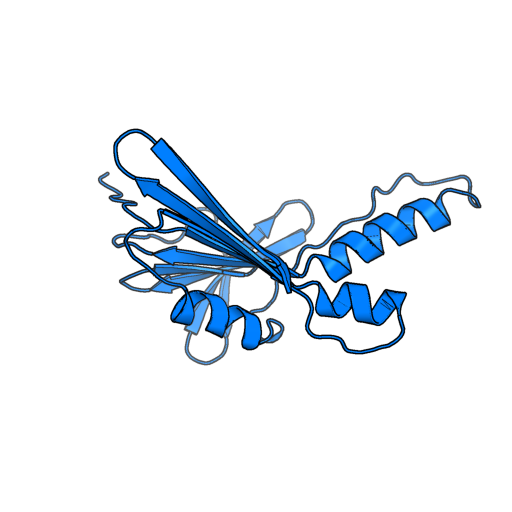 C . ASP A 1 105 ? -3.306 2.295 -6.641 1.00 58.25 105 ASP A C 1
ATOM 784 O O . ASP A 1 105 ? -3.980 1.670 -5.834 1.00 58.25 105 ASP A O 1
ATOM 788 N N . ARG A 1 106 ? -3.307 3.641 -6.616 1.00 59.50 106 ARG A N 1
ATOM 789 C CA . ARG A 1 106 ? -4.125 4.429 -5.667 1.00 59.50 106 ARG A CA 1
ATOM 790 C C . ARG A 1 106 ? -5.622 4.314 -5.969 1.00 59.50 106 ARG A C 1
ATOM 792 O O . ARG A 1 106 ? -6.427 4.242 -5.042 1.00 59.50 106 ARG A O 1
ATOM 799 N N . THR A 1 107 ? -5.989 4.287 -7.253 1.00 61.28 107 THR A N 1
ATOM 800 C CA . THR A 1 107 ? -7.381 4.127 -7.708 1.00 61.28 107 THR A CA 1
ATOM 801 C C . THR A 1 107 ? -7.943 2.748 -7.366 1.00 61.28 107 THR A C 1
ATOM 803 O O . THR A 1 107 ? -9.139 2.628 -7.101 1.00 61.28 107 THR A O 1
ATOM 806 N N . PHE A 1 108 ? -7.100 1.711 -7.321 1.00 63.12 108 PHE A N 1
ATOM 807 C CA . PHE A 1 108 ? -7.512 0.374 -6.894 1.00 63.12 108 PHE A CA 1
ATOM 808 C C . PHE A 1 108 ? -8.145 0.402 -5.496 1.00 63.12 108 PHE A C 1
ATOM 810 O O . PHE A 1 108 ? -9.253 -0.091 -5.311 1.00 63.12 108 PHE A O 1
ATOM 817 N N . PHE A 1 109 ? -7.509 1.050 -4.521 1.00 64.75 109 PHE A N 1
ATOM 818 C CA . PHE A 1 109 ? -8.030 1.047 -3.151 1.00 64.75 109 PHE A CA 1
ATOM 819 C C . PHE A 1 109 ? -9.301 1.848 -2.990 1.00 64.75 109 PHE A C 1
ATOM 821 O O . PHE A 1 109 ? -10.208 1.407 -2.298 1.00 64.75 109 PHE A O 1
ATOM 828 N N . THR A 1 110 ? -9.388 3.017 -3.621 1.00 63.41 110 THR A N 1
ATOM 829 C CA . THR A 1 110 ? -10.600 3.833 -3.525 1.00 63.41 110 THR A CA 1
ATOM 830 C C . THR A 1 110 ? -11.783 3.184 -4.235 1.00 63.41 110 THR A C 1
ATOM 832 O O . THR A 1 110 ? -12.904 3.326 -3.762 1.00 63.41 110 THR A O 1
ATOM 835 N N . SER A 1 111 ? -11.551 2.453 -5.331 1.00 65.19 111 SER A N 1
ATOM 836 C CA . SER A 1 111 ? -12.612 1.748 -6.068 1.00 65.19 111 SER A CA 1
ATOM 837 C C . SER A 1 111 ? -13.016 0.407 -5.450 1.00 65.19 111 SER A C 1
ATOM 839 O O . SER A 1 111 ? -14.165 0.001 -5.596 1.00 65.19 111 SER A O 1
ATOM 841 N N . MET A 1 112 ? -12.103 -0.269 -4.746 1.00 65.12 112 MET A N 1
ATOM 842 C CA . MET 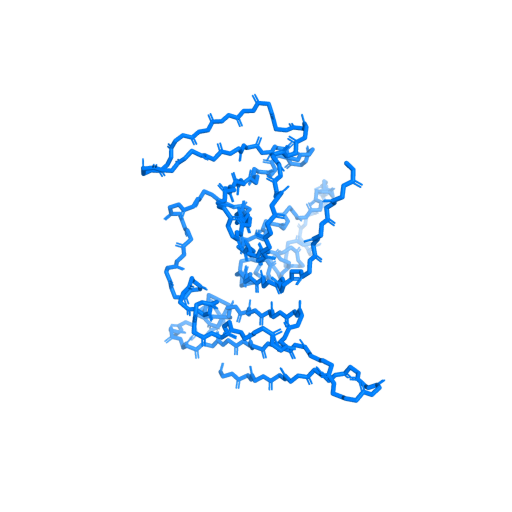A 1 112 ? -12.353 -1.576 -4.126 1.00 65.12 112 MET A CA 1
ATOM 843 C C . MET A 1 112 ? -12.651 -1.500 -2.628 1.00 65.12 112 MET A C 1
ATOM 845 O O . MET A 1 112 ? -12.976 -2.528 -2.032 1.00 65.12 112 MET A O 1
ATOM 849 N N . TYR A 1 113 ? -12.550 -0.313 -2.017 1.00 67.31 113 TYR A N 1
ATOM 850 C CA . TYR A 1 113 ? -12.847 -0.130 -0.603 1.00 67.31 113 TYR A CA 1
ATOM 851 C C . TYR A 1 113 ? -14.288 -0.538 -0.295 1.00 67.31 113 TYR A C 1
ATOM 853 O O . TYR A 1 113 ? -15.248 0.102 -0.723 1.00 67.31 113 TYR A O 1
ATOM 861 N N . ASN A 1 114 ? -14.425 -1.591 0.502 1.00 70.75 114 ASN A N 1
ATOM 862 C CA . ASN A 1 114 ? -15.686 -2.012 1.082 1.00 70.75 114 ASN A CA 1
ATOM 863 C C . ASN A 1 114 ? -15.466 -2.320 2.563 1.00 70.75 114 ASN A C 1
ATOM 865 O O . ASN A 1 114 ? -14.545 -3.060 2.905 1.00 70.75 114 ASN A O 1
ATOM 869 N N . SER A 1 115 ? -16.316 -1.776 3.435 1.00 72.06 115 SER A N 1
ATOM 870 C CA . SER A 1 115 ? -16.252 -2.014 4.882 1.00 72.06 115 SER A CA 1
ATOM 871 C C . SER A 1 115 ? -16.555 -3.462 5.276 1.00 72.06 115 SER A C 1
ATOM 873 O O . SER A 1 115 ? -16.241 -3.860 6.391 1.00 72.06 115 SER A O 1
ATOM 875 N N . LYS A 1 116 ? -17.142 -4.261 4.373 1.00 77.69 116 LYS A N 1
ATOM 876 C CA . LYS A 1 116 ? -17.296 -5.712 4.557 1.00 77.69 116 LYS A CA 1
ATOM 877 C C . LYS A 1 116 ? -15.969 -6.460 4.470 1.00 77.69 116 LYS A C 1
ATOM 879 O O . LYS A 1 116 ? -15.852 -7.558 5.006 1.00 77.69 116 LYS A O 1
ATOM 884 N N . TYR A 1 117 ? -14.995 -5.915 3.748 1.00 82.06 117 TYR A N 1
ATOM 885 C CA . TYR A 1 117 ? -13.686 -6.537 3.612 1.00 82.06 117 TYR A CA 1
ATOM 886 C C . TYR A 1 117 ? -12.855 -6.164 4.828 1.00 82.06 117 TYR A C 1
ATOM 888 O O . TYR A 1 117 ? -12.940 -5.037 5.295 1.00 82.06 117 TYR A O 1
ATOM 896 N N . PHE A 1 118 ? -12.035 -7.083 5.327 1.00 78.88 118 PHE A N 1
ATOM 897 C CA . PHE A 1 118 ? -11.031 -6.758 6.346 1.00 78.88 118 PHE A CA 1
ATOM 898 C C . PHE A 1 118 ? -9.621 -6.677 5.743 1.00 78.88 118 PHE A C 1
ATOM 900 O O . PHE A 1 118 ? -8.738 -6.046 6.322 1.00 78.88 118 PHE A O 1
ATOM 907 N N . MET A 1 119 ? -9.415 -7.253 4.551 1.00 79.56 119 MET A N 1
ATOM 908 C CA . MET A 1 119 ? -8.139 -7.220 3.839 1.00 79.56 119 MET A CA 1
ATOM 909 C C . MET A 1 119 ? -8.332 -7.141 2.319 1.00 79.56 119 MET A C 1
ATOM 911 O O . MET A 1 119 ? -9.191 -7.827 1.763 1.00 79.56 119 MET A O 1
ATOM 915 N N . GLY A 1 120 ? -7.486 -6.372 1.633 1.00 79.75 120 GLY A N 1
ATOM 916 C CA . GLY A 1 120 ? -7.369 -6.388 0.176 1.00 79.75 120 GLY A CA 1
ATOM 917 C C . GLY A 1 120 ? -5.922 -6.290 -0.308 1.00 79.75 120 GLY A C 1
ATOM 918 O O . GLY A 1 120 ? -5.111 -5.567 0.260 1.00 79.75 120 GLY A O 1
ATOM 919 N N . ILE A 1 121 ? -5.580 -7.017 -1.366 1.00 81.25 121 ILE A N 1
ATOM 920 C CA . ILE A 1 121 ? -4.243 -7.049 -1.961 1.00 81.25 121 ILE A CA 1
ATOM 921 C C . ILE A 1 121 ? -4.368 -6.807 -3.465 1.00 81.25 121 ILE A C 1
ATOM 923 O O . ILE A 1 121 ? -5.154 -7.473 -4.136 1.00 81.25 121 ILE A O 1
ATOM 927 N N . PHE A 1 122 ? -3.576 -5.879 -3.994 1.00 80.94 122 PHE A N 1
ATOM 928 C CA . PHE A 1 122 ? -3.370 -5.678 -5.424 1.00 80.94 122 PHE A CA 1
ATOM 929 C C . PHE A 1 122 ? -1.924 -5.958 -5.795 1.00 80.94 122 PHE A C 1
ATOM 931 O O . PHE A 1 122 ? -0.990 -5.444 -5.184 1.00 80.94 122 PHE A O 1
ATOM 938 N N . LEU A 1 123 ? -1.738 -6.773 -6.820 1.00 78.44 123 LEU A N 1
ATOM 939 C CA . LEU A 1 123 ? -0.434 -7.101 -7.362 1.00 78.44 123 LEU A CA 1
ATOM 940 C C . LEU A 1 123 ? -0.375 -6.569 -8.786 1.00 78.44 123 LEU A C 1
ATOM 942 O O . LEU A 1 123 ? -1.156 -6.997 -9.638 1.00 78.44 123 LEU A O 1
ATOM 946 N N . ASN A 1 124 ? 0.547 -5.642 -9.038 1.00 76.75 124 ASN A N 1
ATOM 947 C CA . ASN A 1 124 ? 0.794 -5.132 -10.378 1.00 76.75 124 ASN A CA 1
ATOM 948 C C . ASN A 1 124 ? 1.860 -5.990 -11.068 1.00 76.75 124 ASN A C 1
ATOM 950 O O . ASN A 1 124 ? 3.019 -5.996 -10.650 1.00 76.75 124 ASN A O 1
ATOM 954 N N . PHE A 1 125 ? 1.477 -6.696 -12.132 1.00 78.94 125 PHE A N 1
ATOM 955 C CA . PHE A 1 125 ? 2.398 -7.508 -12.931 1.00 78.94 125 PHE A CA 1
ATOM 956 C C . PHE A 1 125 ? 2.821 -6.825 -14.233 1.00 78.94 125 PHE A C 1
ATOM 958 O O . PHE A 1 125 ? 3.677 -7.362 -14.930 1.00 78.94 125 PHE A O 1
ATOM 965 N N . GLU A 1 126 ? 2.261 -5.658 -14.579 1.00 78.38 126 GLU A N 1
ATOM 966 C CA . GLU A 1 126 ? 2.576 -4.964 -15.839 1.00 78.38 126 GLU A CA 1
ATOM 967 C C . GLU A 1 126 ? 4.094 -4.791 -16.053 1.00 78.38 126 GLU A C 1
ATOM 969 O O . GLU A 1 126 ? 4.564 -5.094 -17.152 1.00 78.38 126 GLU A O 1
ATOM 974 N N . PRO A 1 127 ? 4.899 -4.387 -15.046 1.00 72.75 127 PRO A N 1
ATOM 975 C CA . PRO A 1 127 ? 6.348 -4.288 -15.217 1.00 72.75 127 PRO A CA 1
ATOM 976 C C . PRO A 1 127 ? 7.008 -5.637 -15.520 1.00 72.75 127 PRO A C 1
ATOM 978 O O . PRO A 1 127 ? 7.891 -5.703 -16.371 1.00 72.75 127 PRO A O 1
ATOM 981 N N . LEU A 1 128 ? 6.560 -6.714 -14.866 1.00 74.69 128 LEU A N 1
ATOM 982 C CA . LEU A 1 128 ? 7.088 -8.064 -15.071 1.00 74.69 128 LEU A CA 1
ATOM 983 C C . LEU A 1 128 ? 6.804 -8.562 -16.489 1.00 74.69 128 LEU A C 1
ATOM 985 O O . LEU A 1 128 ? 7.714 -8.989 -17.196 1.00 74.69 128 LEU A O 1
ATOM 989 N N . ILE A 1 129 ? 5.542 -8.468 -16.914 1.00 79.62 129 ILE A N 1
ATOM 990 C CA . ILE A 1 129 ? 5.107 -8.919 -18.237 1.00 79.62 129 ILE A CA 1
ATOM 991 C C . ILE A 1 129 ? 5.769 -8.093 -19.339 1.00 79.62 129 ILE A C 1
ATOM 993 O O . ILE A 1 129 ? 6.185 -8.652 -20.353 1.00 79.62 129 ILE A O 1
ATOM 997 N N . ASN A 1 130 ? 5.941 -6.784 -19.130 1.00 80.31 130 ASN A N 1
ATOM 998 C CA . ASN A 1 130 ? 6.666 -5.943 -20.074 1.00 80.31 130 ASN A CA 1
ATOM 999 C C . ASN A 1 130 ? 8.133 -6.370 -20.224 1.00 80.31 130 ASN A C 1
ATOM 1001 O O . ASN A 1 130 ? 8.626 -6.418 -21.346 1.00 80.31 130 ASN A O 1
ATOM 1005 N N . THR A 1 131 ? 8.809 -6.735 -19.130 1.00 76.38 131 THR A N 1
ATOM 1006 C CA . THR A 1 131 ? 10.181 -7.267 -19.177 1.00 76.38 131 THR A CA 1
ATOM 1007 C C . THR A 1 131 ? 10.251 -8.613 -19.902 1.00 76.38 131 THR A C 1
ATOM 1009 O O . THR A 1 131 ? 11.149 -8.819 -20.710 1.00 76.38 131 THR A O 1
ATOM 1012 N N . MET A 1 132 ? 9.300 -9.519 -19.655 1.00 78.31 132 MET A N 1
ATOM 1013 C CA . MET A 1 132 ? 9.309 -10.867 -20.241 1.00 78.31 132 MET A CA 1
ATOM 1014 C C . MET A 1 132 ? 8.926 -10.893 -21.725 1.00 78.31 132 MET A C 1
ATOM 1016 O O . MET A 1 132 ? 9.532 -11.617 -22.508 1.00 78.31 132 MET A O 1
ATOM 1020 N N . LEU A 1 133 ? 7.897 -10.136 -22.114 1.00 83.69 133 LEU A N 1
ATOM 1021 C CA . LEU A 1 133 ? 7.309 -10.200 -23.457 1.00 83.69 133 LEU A CA 1
ATOM 1022 C C . LEU A 1 133 ? 7.670 -8.998 -24.339 1.00 83.69 133 LEU A C 1
ATOM 1024 O O . LEU A 1 133 ? 7.256 -8.950 -25.498 1.00 83.69 133 LEU A O 1
ATOM 1028 N N . GLY A 1 134 ? 8.369 -7.996 -23.795 1.00 81.94 134 GLY A N 1
ATOM 1029 C CA . GLY A 1 134 ? 8.663 -6.735 -24.485 1.00 81.94 134 GLY A CA 1
ATOM 1030 C C . GLY A 1 134 ? 7.415 -5.910 -24.818 1.00 81.94 134 GLY A C 1
ATOM 1031 O O . GLY A 1 134 ? 7.458 -5.045 -25.692 1.00 81.94 134 GLY A O 1
ATOM 1032 N N . LYS A 1 135 ? 6.274 -6.210 -24.181 1.00 81.38 135 LYS A N 1
ATOM 1033 C CA . LYS A 1 135 ? 4.973 -5.599 -24.472 1.00 81.38 135 LYS A CA 1
ATOM 1034 C C . LYS A 1 135 ? 4.307 -5.103 -23.202 1.00 81.38 135 LYS A C 1
ATOM 1036 O O . LYS A 1 135 ? 4.140 -5.841 -22.235 1.00 81.38 135 LYS A O 1
ATOM 1041 N N . LYS A 1 136 ? 3.807 -3.870 -23.261 1.00 80.19 136 LYS A N 1
ATOM 1042 C CA . LYS A 1 136 ? 3.002 -3.282 -22.194 1.00 80.19 136 LYS A CA 1
ATOM 1043 C C . LYS A 1 136 ? 1.596 -3.885 -22.198 1.00 80.19 136 LYS A C 1
ATOM 1045 O O . LYS A 1 136 ? 0.735 -3.464 -22.969 1.00 80.19 136 LYS A O 1
ATOM 1050 N N . ILE A 1 137 ? 1.372 -4.867 -21.333 1.00 81.06 137 ILE A N 1
ATOM 1051 C CA . ILE A 1 137 ? 0.078 -5.528 -21.137 1.00 81.06 137 ILE A CA 1
ATOM 1052 C C . ILE A 1 137 ? -0.423 -5.176 -19.739 1.00 81.06 137 ILE A C 1
ATOM 1054 O O . ILE A 1 137 ? 0.321 -5.276 -18.768 1.00 81.06 137 ILE A O 1
ATOM 1058 N N . LYS A 1 138 ? -1.691 -4.761 -19.632 1.00 79.88 138 LYS A N 1
ATOM 1059 C CA . LYS A 1 138 ? -2.330 -4.562 -18.328 1.00 79.88 138 LYS A CA 1
ATOM 1060 C C . LYS A 1 138 ? -2.511 -5.926 -17.672 1.00 79.88 138 LYS A C 1
ATOM 1062 O O . LYS A 1 138 ? -3.408 -6.655 -18.078 1.00 79.88 138 LYS A O 1
ATOM 1067 N N . SER A 1 139 ? -1.677 -6.229 -16.686 1.00 79.06 139 SER A N 1
ATOM 1068 C CA . SER A 1 139 ? -1.689 -7.502 -15.968 1.00 79.06 139 SER A CA 1
ATOM 1069 C C . SER A 1 139 ? -1.650 -7.271 -14.463 1.00 79.06 139 SER A C 1
ATOM 1071 O O . SER A 1 139 ? -0.778 -6.551 -13.969 1.00 79.06 139 SER A O 1
ATOM 1073 N N . SER A 1 140 ? -2.582 -7.872 -13.733 1.00 83.62 140 SER A N 1
ATOM 1074 C CA . SER A 1 140 ? -2.726 -7.664 -12.292 1.00 83.62 140 SER A CA 1
ATOM 1075 C C . SER A 1 140 ? -3.465 -8.810 -11.611 1.00 83.62 140 SER A C 1
ATOM 1077 O O . SER A 1 140 ? -4.303 -9.462 -12.229 1.00 83.62 140 SER A O 1
ATOM 1079 N N . ALA A 1 141 ? -3.230 -8.992 -10.315 1.00 84.50 141 ALA A N 1
ATOM 1080 C CA . ALA A 1 141 ? -4.095 -9.808 -9.473 1.00 84.50 141 ALA A CA 1
ATOM 1081 C C . ALA A 1 141 ? -4.672 -8.989 -8.322 1.00 84.50 141 ALA A C 1
ATOM 1083 O O . ALA A 1 141 ? -4.011 -8.130 -7.744 1.00 84.50 141 ALA A O 1
ATOM 1084 N N . VAL A 1 142 ? -5.919 -9.287 -7.992 1.00 84.06 142 VAL A N 1
ATOM 1085 C CA . VAL A 1 142 ? -6.691 -8.670 -6.923 1.00 84.06 142 VAL A CA 1
ATOM 1086 C C . VAL A 1 142 ? -7.155 -9.763 -5.991 1.00 84.06 142 VAL A C 1
ATOM 1088 O O . VAL A 1 142 ? -7.782 -10.716 -6.442 1.00 84.06 142 VAL A O 1
ATOM 1091 N N . PHE A 1 143 ? -6.921 -9.601 -4.699 1.00 85.44 143 PHE A N 1
ATOM 1092 C CA . PHE A 1 143 ? -7.465 -10.474 -3.671 1.00 85.44 143 PHE A CA 1
ATOM 1093 C C . PHE A 1 143 ? -8.201 -9.629 -2.646 1.00 85.44 143 PHE A C 1
ATOM 1095 O O . PHE A 1 143 ? -7.668 -8.633 -2.171 1.00 85.44 143 PHE A O 1
ATOM 1102 N N . VAL A 1 144 ? -9.416 -10.019 -2.284 1.00 86.19 144 VAL A N 1
ATOM 1103 C CA . VAL A 1 144 ? -10.168 -9.409 -1.181 1.00 86.19 144 VAL A CA 1
ATOM 1104 C C . VAL A 1 144 ? -10.599 -10.497 -0.217 1.00 86.19 144 VAL A C 1
ATOM 1106 O O . VAL A 1 144 ? -10.948 -11.595 -0.646 1.00 86.19 144 VAL A O 1
ATOM 1109 N N . SER A 1 145 ? -10.541 -10.206 1.078 1.00 83.62 145 SER A N 1
ATOM 1110 C CA . SER A 1 145 ? -10.928 -11.139 2.136 1.00 83.62 145 SER A CA 1
ATOM 1111 C C . SER A 1 145 ? -11.975 -10.512 3.047 1.00 83.62 145 SER A C 1
ATOM 1113 O O . SER A 1 145 ? -11.863 -9.337 3.416 1.00 83.62 145 SER A O 1
ATOM 1115 N N . TYR A 1 146 ? -12.999 -11.290 3.384 1.00 85.44 146 TYR A N 1
ATOM 1116 C CA . TYR A 1 146 ? -14.139 -10.864 4.191 1.00 85.44 146 TYR A CA 1
ATOM 1117 C C . TYR A 1 146 ? -14.706 -12.006 5.025 1.00 85.44 146 TYR A C 1
ATOM 1119 O O . TYR A 1 146 ? -14.348 -13.163 4.826 1.00 85.44 146 TYR A O 1
ATOM 1127 N N . ILE A 1 147 ? -15.565 -11.659 5.980 1.00 85.75 147 ILE A N 1
ATOM 1128 C CA . ILE A 1 147 ? -16.270 -12.622 6.826 1.00 85.75 147 ILE A CA 1
ATOM 1129 C C . ILE A 1 147 ? -17.694 -12.770 6.290 1.00 85.75 147 ILE A C 1
ATOM 1131 O O . ILE A 1 147 ? -18.382 -11.771 6.066 1.00 85.75 147 ILE A O 1
ATOM 1135 N N . GLU A 1 148 ? -18.130 -14.007 6.085 1.00 86.62 148 GLU A N 1
ATOM 1136 C CA . GLU A 1 148 ? -19.502 -14.356 5.724 1.00 86.62 148 GLU A CA 1
ATOM 1137 C C . GLU A 1 148 ? -19.975 -15.490 6.640 1.00 86.62 148 GLU A C 1
ATOM 1139 O O . GLU A 1 148 ? -19.462 -16.609 6.584 1.00 86.62 148 GLU A O 1
ATOM 1144 N N . GLY A 1 149 ? -20.914 -15.179 7.541 1.00 88.38 149 GLY A N 1
ATOM 1145 C CA . GLY A 1 149 ? -21.265 -16.073 8.648 1.00 88.38 149 GLY A CA 1
ATOM 1146 C C . GLY A 1 149 ? -20.047 -16.362 9.531 1.00 88.38 149 GLY A C 1
ATOM 1147 O O . GLY A 1 149 ? -19.343 -15.437 9.930 1.00 88.38 149 GLY A O 1
ATOM 1148 N N . ASP A 1 150 ? -19.776 -17.645 9.768 1.00 88.38 150 ASP A N 1
ATOM 1149 C CA . ASP A 1 150 ? -18.625 -18.117 10.553 1.00 88.38 150 ASP A CA 1
ATOM 1150 C C . ASP A 1 150 ? -17.382 -18.408 9.689 1.00 88.38 150 ASP A C 1
ATOM 1152 O O . ASP A 1 150 ? -16.409 -19.001 10.155 1.00 88.38 150 ASP A O 1
ATOM 1156 N N . SER A 1 151 ? -17.409 -18.033 8.405 1.00 83.69 151 SER A N 1
ATOM 1157 C CA . SER A 1 151 ? -16.347 -18.341 7.444 1.00 83.69 151 SER A CA 1
ATOM 1158 C C . SER A 1 151 ? -15.572 -17.101 7.012 1.00 83.69 151 SER A C 1
ATOM 1160 O O . SER A 1 151 ? -16.137 -16.034 6.769 1.00 83.69 151 SER A O 1
ATOM 1162 N N . ILE A 1 152 ? -14.258 -17.267 6.847 1.00 88.38 152 ILE A N 1
ATOM 1163 C CA . ILE A 1 152 ? -13.408 -16.309 6.138 1.00 88.38 152 ILE A CA 1
ATOM 1164 C C . ILE A 1 152 ? -13.427 -16.675 4.655 1.00 88.38 152 ILE A C 1
ATOM 1166 O O . ILE A 1 152 ? -13.011 -17.768 4.273 1.00 88.38 152 ILE A O 1
ATOM 1170 N N . ILE A 1 153 ? -13.877 -15.744 3.818 1.00 90.88 153 ILE A N 1
ATOM 1171 C CA . ILE A 1 153 ? -13.933 -15.899 2.368 1.00 90.88 153 ILE A CA 1
ATOM 1172 C C . ILE A 1 153 ? -12.842 -15.045 1.729 1.00 90.88 153 ILE A C 1
ATOM 1174 O O . ILE A 1 153 ? -12.738 -13.849 2.004 1.00 90.88 153 ILE A O 1
ATOM 1178 N N . GLN A 1 154 ? -12.057 -15.643 0.832 1.00 90.50 154 GLN A N 1
ATOM 1179 C CA . GLN A 1 154 ? -11.080 -14.942 0.002 1.00 90.50 154 GLN A CA 1
ATOM 1180 C C . GLN A 1 154 ? -11.481 -15.048 -1.470 1.00 90.50 154 GLN A C 1
ATOM 1182 O O . GLN A 1 154 ? -11.630 -16.142 -2.010 1.00 90.50 154 GLN A O 1
ATOM 1187 N N . LYS A 1 155 ? -11.636 -13.904 -2.141 1.00 89.31 155 LYS A N 1
ATOM 1188 C CA . LYS A 1 155 ? -11.948 -13.830 -3.571 1.00 89.31 155 LYS A CA 1
ATOM 1189 C C . LYS A 1 155 ? -10.765 -13.252 -4.335 1.00 89.31 155 LYS A C 1
ATOM 1191 O O . LYS A 1 155 ? -10.348 -12.127 -4.068 1.00 89.31 155 LYS A O 1
ATOM 1196 N N . GLY A 1 156 ? -10.262 -14.021 -5.297 1.00 89.31 156 GLY A N 1
ATOM 1197 C CA . GLY A 1 156 ? -9.212 -13.615 -6.227 1.00 89.31 156 GLY A CA 1
ATOM 1198 C C . GLY A 1 156 ? -9.769 -13.230 -7.600 1.00 89.31 156 GLY A C 1
ATOM 1199 O O . GLY A 1 156 ? -10.754 -13.797 -8.067 1.00 89.31 156 GLY A O 1
ATOM 1200 N N . THR A 1 157 ? -9.146 -12.274 -8.277 1.00 85.75 157 THR A N 1
ATOM 1201 C CA . THR A 1 157 ? -9.369 -11.974 -9.696 1.00 85.75 157 THR A CA 1
ATOM 1202 C C . THR A 1 157 ? -8.026 -11.694 -10.344 1.00 85.75 157 THR A C 1
ATOM 1204 O O . THR A 1 157 ? -7.285 -10.835 -9.876 1.00 85.75 157 THR A O 1
ATOM 1207 N N . VAL A 1 158 ? -7.719 -12.417 -11.417 1.00 86.06 158 VAL A N 1
ATOM 1208 C CA . VAL A 1 158 ? -6.506 -12.226 -12.216 1.00 86.06 158 VAL A CA 1
ATOM 1209 C C . VAL A 1 158 ? -6.926 -11.680 -13.572 1.00 86.06 158 VAL A C 1
ATOM 1211 O O . VAL A 1 158 ? -7.906 -12.153 -14.150 1.00 86.06 158 VAL A O 1
ATOM 1214 N N . LYS A 1 159 ? -6.215 -10.662 -14.046 1.00 80.19 159 LYS A N 1
ATOM 1215 C CA . LYS A 1 159 ? -6.426 -10.026 -15.343 1.00 80.19 159 LYS A CA 1
ATOM 1216 C C . LYS A 1 159 ? -5.106 -9.896 -16.078 1.00 80.19 159 LYS A C 1
ATOM 1218 O O . LYS A 1 159 ? -4.113 -9.550 -15.398 1.00 80.19 159 LYS A O 1
#

Radius of gyration: 18.11 Å; chains: 1; bounding box: 54×39×50 Å

pLDDT: mean 74.69, std 15.4, range [34.5, 95.69]

Organism: Fervidobacterium pennivorans (NCBI:txid93466)

Sequence (159 aa):
TNMNATGVMYLSADIGAAVNALLSADSQAQNSKSSQTTPQVSLSAYSVVFGTGFKMPAEVKKYVTIGSEKYGVLTSENGIESYILIKNDRMITYTVNPTKYKPGDRTFFTSMYNSKYFMGIFLNFEPLINTMLGKKIKSSAVFVSYIEGDSIIQKGTVK

Foldseek 3Di:
DDFPLLKAKEKEKACQQLVVQVVVVVVVVPDDPDDPPPRPRQIWMKMKIFGADDDDDPQQPDWDDDPNFIWGWDQDPVRFIKTWGDDGTMIMITSDDPVPDDCVRVVVCVVPDDSQFNYKYKYFCQSNCCVVVVDRDRWIKIWTWGDDPNDIDIDMDTD

Secondary structure (DSSP, 8-state):
------PPEEEEEEHHHHHHHHHHHHHHTTT--S---------EEEEEEE-S-----TT--EEEEETTEEEEEEE-TTS-EEEEEEETTEEEEESS-TTTS-HHHHHHHHHH--TTEEEEEEEE-HHHHHHHHSS----EEEEEEEEETTEEEEEEEE-